Protein AF-A0A7X7DR85-F1 (afdb_monomer)

Sequence (77 aa):
MLNIEVDNRPVQAEQGDTILTALKRAGVRVPTLCHIEGLTPTGACRICVVEDEGMPGLVPSCSYPVADGMKIRSRSP

Structure (mmCIF, N/CA/C/O backbone):
data_AF-A0A7X7DR85-F1
#
_entry.id   AF-A0A7X7DR85-F1
#
loop_
_atom_site.group_PDB
_atom_site.id
_atom_site.type_symbol
_atom_site.label_atom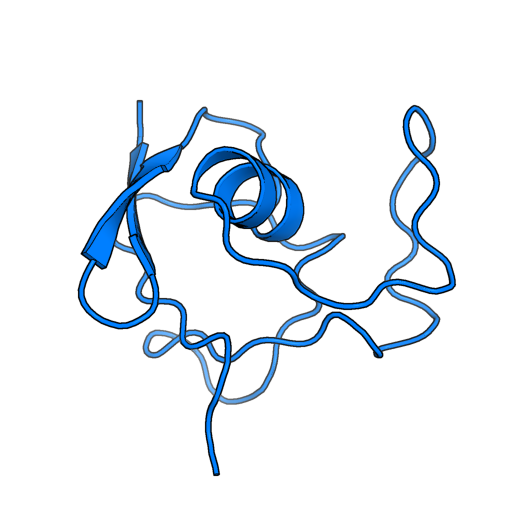_id
_atom_site.label_alt_id
_atom_site.label_comp_id
_atom_site.label_asym_id
_atom_site.label_entity_id
_atom_site.label_seq_id
_atom_site.pdbx_PDB_ins_code
_atom_site.Cartn_x
_atom_site.Cartn_y
_atom_site.Cartn_z
_atom_site.occupancy
_atom_site.B_iso_or_equiv
_atom_site.auth_seq_id
_atom_site.auth_comp_id
_atom_site.auth_asym_id
_atom_site.auth_atom_id
_atom_site.pdbx_PDB_model_num
ATOM 1 N N . MET A 1 1 ? -13.028 11.094 -2.625 1.00 82.44 1 MET A N 1
ATOM 2 C CA . MET A 1 1 ? -12.603 9.822 -3.243 1.00 82.44 1 MET A CA 1
ATOM 3 C C . MET A 1 1 ? -11.357 10.129 -4.046 1.00 82.44 1 MET A C 1
ATOM 5 O O . MET A 1 1 ? -11.336 11.166 -4.699 1.00 82.44 1 MET A O 1
ATOM 9 N N . LEU A 1 2 ? -10.323 9.313 -3.888 1.00 92.69 2 LEU A N 1
ATOM 10 C CA . LEU A 1 2 ? -9.040 9.424 -4.575 1.00 92.69 2 LEU A CA 1
ATOM 11 C C . LEU A 1 2 ? -9.027 8.403 -5.716 1.00 92.69 2 LEU A C 1
ATOM 13 O O . LEU A 1 2 ? -9.433 7.255 -5.514 1.00 92.69 2 LEU A O 1
ATOM 17 N N . ASN A 1 3 ? -8.560 8.817 -6.887 1.00 94.25 3 ASN A N 1
ATOM 18 C CA . ASN A 1 3 ? -8.412 7.959 -8.052 1.00 94.25 3 ASN A CA 1
ATOM 19 C C . ASN A 1 3 ? -6.989 7.410 -8.084 1.00 94.25 3 ASN A C 1
ATOM 21 O O . ASN A 1 3 ? -6.036 8.161 -8.288 1.00 94.25 3 ASN A O 1
ATOM 25 N N . ILE A 1 4 ? -6.849 6.099 -7.916 1.00 95.25 4 ILE A N 1
ATOM 26 C CA . ILE A 1 4 ? -5.561 5.416 -8.041 1.00 95.25 4 ILE A CA 1
ATOM 27 C C . ILE A 1 4 ? -5.632 4.321 -9.099 1.00 95.25 4 ILE A C 1
ATOM 29 O O . ILE A 1 4 ? -6.708 3.847 -9.468 1.00 95.25 4 ILE A O 1
ATOM 33 N N . GLU A 1 5 ? -4.473 3.899 -9.579 1.00 95.56 5 GLU A N 1
ATOM 34 C CA . GLU A 1 5 ? -4.328 2.780 -10.498 1.00 95.56 5 GLU A CA 1
ATOM 35 C C . GLU A 1 5 ? -3.605 1.637 -9.787 1.00 95.56 5 GLU A C 1
ATOM 37 O O . GLU A 1 5 ? -2.551 1.829 -9.191 1.00 95.56 5 GLU A O 1
ATOM 42 N N . VAL A 1 6 ? -4.173 0.437 -9.836 1.00 94.56 6 VAL A N 1
ATOM 43 C CA . VAL A 1 6 ? -3.614 -0.767 -9.219 1.00 94.56 6 VAL A CA 1
ATOM 44 C C . VAL A 1 6 ? -3.524 -1.850 -10.281 1.00 94.56 6 VAL A C 1
ATOM 46 O O . VAL A 1 6 ? -4.549 -2.315 -10.778 1.00 94.56 6 VAL A O 1
ATOM 49 N N . ASP A 1 7 ? -2.314 -2.286 -10.625 1.00 91.88 7 ASP A N 1
ATOM 50 C CA . ASP A 1 7 ? -2.081 -3.304 -11.659 1.00 91.88 7 ASP A CA 1
ATOM 51 C C . ASP A 1 7 ? -2.824 -2.993 -12.983 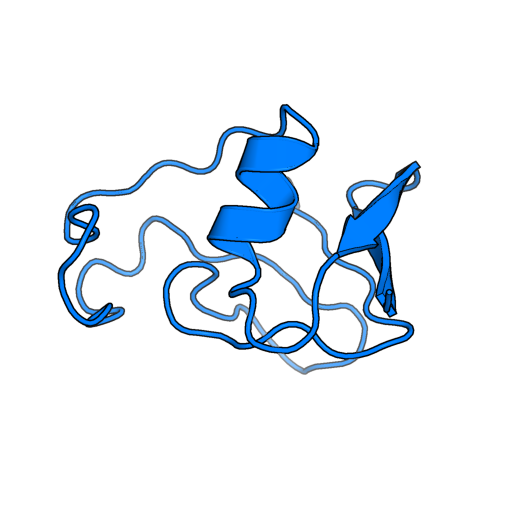1.00 9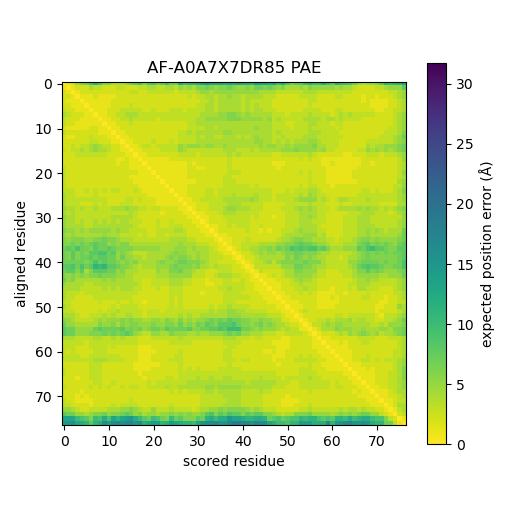1.88 7 ASP A C 1
ATOM 53 O O . ASP A 1 7 ? -3.507 -3.854 -13.544 1.00 91.88 7 ASP A O 1
ATOM 57 N N . ASN A 1 8 ? -2.722 -1.749 -13.472 1.00 90.69 8 ASN A N 1
ATOM 58 C CA . ASN A 1 8 ? -3.449 -1.213 -14.640 1.00 90.69 8 ASN A CA 1
ATOM 59 C C . ASN A 1 8 ? -4.982 -1.156 -14.502 1.00 90.69 8 ASN A C 1
ATOM 61 O O . ASN A 1 8 ? -5.690 -1.069 -15.508 1.00 90.69 8 ASN A O 1
ATOM 65 N N . ARG A 1 9 ? -5.526 -1.241 -13.284 1.00 91.75 9 ARG A N 1
ATOM 66 C CA . ARG A 1 9 ? -6.969 -1.132 -13.037 1.00 91.75 9 ARG A CA 1
ATOM 67 C C . ARG A 1 9 ? -7.279 0.119 -12.221 1.00 91.75 9 ARG A C 1
ATOM 69 O O . ARG A 1 9 ? -6.646 0.320 -11.186 1.00 91.75 9 ARG A O 1
ATOM 76 N N . PRO A 1 10 ? -8.261 0.937 -12.633 1.00 93.69 10 PRO A N 1
ATOM 77 C CA . PRO A 1 10 ? -8.689 2.075 -11.836 1.00 93.69 10 PRO A CA 1
ATOM 78 C C . PRO A 1 10 ? -9.363 1.586 -10.550 1.00 93.69 10 PRO A C 1
ATOM 80 O O . PRO A 1 10 ? -10.247 0.726 -10.582 1.00 93.69 10 PRO A O 1
ATOM 83 N N . VAL A 1 11 ? -8.944 2.141 -9.418 1.00 94.62 11 VAL A N 1
ATOM 84 C CA . VAL A 1 11 ? -9.457 1.837 -8.082 1.00 94.62 11 VAL A CA 1
ATOM 85 C C . VAL A 1 11 ? -9.797 3.144 -7.377 1.00 94.62 11 VAL A C 1
ATOM 87 O O . VAL A 1 11 ? -9.046 4.116 -7.420 1.00 94.62 11 VAL A O 1
ATOM 90 N N . GLN A 1 12 ? -10.950 3.154 -6.717 1.00 94.25 12 GLN A N 1
ATOM 91 C CA . GLN A 1 12 ? -11.368 4.251 -5.854 1.00 94.25 12 GLN A CA 1
ATOM 92 C C . GLN A 1 12 ? -10.865 3.995 -4.436 1.00 94.25 12 GLN A C 1
ATOM 94 O O . GLN A 1 12 ? -11.132 2.933 -3.869 1.00 94.25 12 GLN A O 1
ATOM 99 N N . ALA A 1 13 ? -10.174 4.974 -3.864 1.00 94.50 13 ALA A N 1
ATOM 100 C CA . ALA A 1 13 ? -9.731 4.956 -2.476 1.00 94.50 13 ALA A CA 1
ATOM 101 C C . ALA A 1 13 ? -10.351 6.111 -1.680 1.00 94.50 13 ALA A C 1
ATOM 103 O O . ALA A 1 13 ? -10.806 7.121 -2.233 1.00 94.50 13 ALA A O 1
ATOM 104 N N . GLU A 1 14 ? -10.378 5.974 -0.360 1.00 94.38 14 GLU A N 1
ATOM 105 C CA . GLU A 1 14 ? -10.830 7.032 0.538 1.00 94.38 14 GLU A CA 1
ATOM 106 C C . GLU A 1 14 ? -9.639 7.805 1.104 1.00 94.38 14 GLU A C 1
ATOM 108 O O . GLU A 1 14 ? -8.529 7.292 1.243 1.00 94.38 14 GLU A O 1
ATOM 113 N N . GLN A 1 15 ? -9.859 9.078 1.428 1.00 92.00 15 GLN A N 1
ATOM 114 C CA . GLN A 1 15 ? -8.821 9.867 2.076 1.00 92.00 15 GLN A CA 1
ATOM 115 C C . GLN A 1 15 ? -8.570 9.308 3.480 1.00 92.00 15 GLN A C 1
ATOM 117 O O . GLN A 1 15 ? -9.507 9.146 4.258 1.00 92.00 15 GLN A O 1
ATOM 122 N N . GLY A 1 16 ? -7.306 9.024 3.794 1.00 90.88 16 GLY A N 1
ATOM 123 C CA . GLY A 1 16 ? -6.916 8.360 5.041 1.00 90.88 16 GLY A CA 1
ATOM 124 C C . GLY A 1 16 ? -6.794 6.838 4.930 1.00 90.88 16 GLY A C 1
ATOM 125 O O . GLY A 1 16 ? -6.285 6.222 5.866 1.00 90.88 16 GLY A O 1
ATOM 126 N N . ASP A 1 17 ? -7.178 6.234 3.798 1.00 93.50 17 ASP A N 1
ATOM 127 C CA . ASP A 1 17 ? -6.855 4.832 3.531 1.00 93.50 17 ASP A CA 1
ATOM 128 C C . ASP A 1 17 ? -5.339 4.635 3.428 1.00 93.50 17 ASP A C 1
ATOM 130 O O . ASP A 1 17 ? -4.593 5.488 2.937 1.00 93.50 17 ASP A O 1
ATOM 134 N N . THR A 1 18 ? -4.889 3.451 3.836 1.00 95.00 18 THR A N 1
ATOM 135 C CA . THR A 1 18 ? -3.579 2.935 3.444 1.00 95.00 18 THR A CA 1
ATOM 136 C C . THR A 1 18 ? -3.689 2.208 2.111 1.00 95.00 18 THR A C 1
ATOM 138 O O . THR A 1 18 ? -4.774 1.754 1.725 1.00 95.00 18 THR A O 1
ATOM 141 N N . ILE A 1 19 ? -2.564 2.055 1.410 1.00 95.38 19 ILE A N 1
ATOM 142 C CA . ILE A 1 19 ? -2.530 1.313 0.144 1.00 95.38 19 ILE A CA 1
ATOM 143 C C . ILE A 1 19 ? -3.126 -0.087 0.342 1.00 95.38 19 ILE A C 1
ATOM 145 O O . ILE A 1 19 ? -3.964 -0.514 -0.443 1.00 95.38 19 ILE A O 1
ATOM 149 N N . LEU A 1 20 ? -2.778 -0.781 1.430 1.00 95.31 20 LEU A N 1
ATOM 150 C CA . LEU A 1 20 ? -3.307 -2.111 1.736 1.00 95.31 20 LEU A CA 1
ATOM 151 C C . LEU A 1 20 ? -4.840 -2.131 1.830 1.00 95.31 20 LEU A C 1
ATOM 153 O O . LEU A 1 20 ? -5.465 -3.048 1.296 1.00 95.31 20 LEU A O 1
ATOM 157 N N . THR A 1 21 ? -5.449 -1.142 2.489 1.00 94.06 21 THR A N 1
ATOM 158 C CA . THR A 1 21 ? -6.912 -1.053 2.618 1.00 94.06 21 THR A CA 1
ATOM 159 C C . THR A 1 21 ? -7.569 -0.849 1.255 1.00 94.06 21 THR A C 1
ATOM 161 O O . THR A 1 21 ? -8.527 -1.555 0.928 1.00 94.06 21 THR A O 1
ATOM 164 N N . ALA A 1 22 ? -7.019 0.045 0.427 1.00 94.69 22 ALA A N 1
ATOM 165 C CA . ALA A 1 22 ? -7.510 0.276 -0.930 1.00 94.69 22 ALA A CA 1
ATOM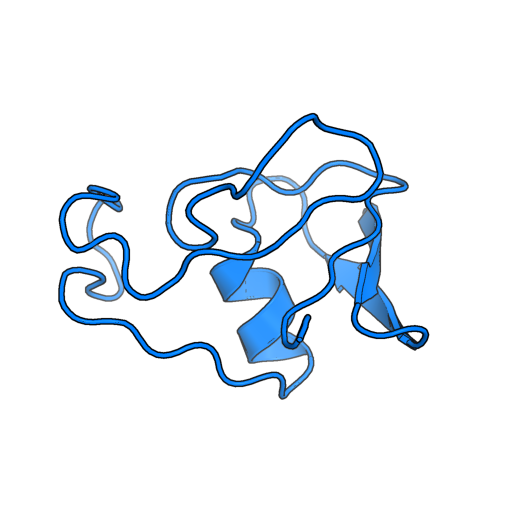 166 C C . ALA A 1 22 ? -7.376 -0.980 -1.813 1.00 94.69 22 ALA A C 1
ATOM 168 O O . ALA A 1 22 ? -8.333 -1.381 -2.477 1.00 94.69 22 ALA A O 1
ATOM 169 N N . LEU A 1 23 ? -6.229 -1.668 -1.755 1.00 94.19 23 LEU A N 1
ATOM 170 C CA . LEU A 1 23 ? -5.995 -2.928 -2.469 1.00 94.19 23 LEU A CA 1
ATOM 171 C C . LEU A 1 23 ? -6.979 -4.019 -2.036 1.00 94.19 23 LEU A C 1
ATOM 173 O O . LEU A 1 23 ? -7.579 -4.683 -2.882 1.00 94.19 23 LEU A O 1
ATOM 177 N N . LYS A 1 24 ? -7.201 -4.168 -0.726 1.00 93.12 24 LYS A N 1
ATOM 178 C CA . LYS A 1 24 ? -8.134 -5.155 -0.172 1.00 93.12 24 LYS A CA 1
ATOM 179 C C . LYS A 1 24 ? -9.567 -4.907 -0.649 1.00 93.12 24 LYS A C 1
ATOM 181 O O . LYS A 1 24 ? -10.238 -5.861 -1.042 1.00 93.12 24 LYS A O 1
ATOM 186 N N . ARG A 1 25 ? -10.016 -3.646 -0.670 1.00 91.44 25 ARG A N 1
ATOM 187 C CA . ARG A 1 25 ? -11.329 -3.243 -1.214 1.00 91.44 25 ARG A CA 1
ATOM 188 C C . ARG A 1 25 ? -11.442 -3.524 -2.716 1.00 91.44 25 ARG A C 1
ATOM 190 O O . ARG A 1 25 ? -12.494 -3.956 -3.173 1.00 91.44 25 ARG A O 1
ATOM 197 N N . ALA A 1 26 ? -10.350 -3.367 -3.463 1.00 91.44 26 ALA A N 1
ATOM 198 C CA . ALA A 1 26 ? -10.268 -3.694 -4.888 1.00 91.44 26 ALA A CA 1
ATOM 199 C C . ALA A 1 26 ? -10.132 -5.203 -5.192 1.00 91.44 26 ALA A C 1
ATOM 201 O O . ALA A 1 26 ? -9.980 -5.591 -6.353 1.00 91.44 26 ALA A O 1
ATOM 202 N N . GLY A 1 27 ? -10.143 -6.069 -4.171 1.00 91.62 27 GLY A N 1
ATOM 203 C CA . GLY A 1 27 ? -9.957 -7.513 -4.330 1.00 91.62 27 GLY A CA 1
ATOM 204 C C . GLY A 1 27 ? -8.514 -7.932 -4.644 1.00 91.62 27 GLY A C 1
ATOM 205 O O . GLY A 1 27 ? -8.273 -9.080 -5.020 1.00 91.62 27 GLY A O 1
ATOM 206 N N . VAL A 1 28 ? -7.543 -7.029 -4.489 1.00 92.31 28 VAL A N 1
ATOM 207 C CA . VAL A 1 28 ? -6.113 -7.322 -4.622 1.00 92.31 28 VAL A CA 1
ATOM 208 C C . VAL A 1 28 ? -5.568 -7.755 -3.269 1.00 92.31 28 VAL A C 1
ATOM 210 O O . VAL A 1 28 ? -5.565 -7.004 -2.295 1.00 92.31 28 VAL A O 1
ATOM 213 N N . ARG A 1 29 ? -5.108 -9.005 -3.197 1.00 90.12 29 ARG A N 1
ATOM 214 C CA . ARG A 1 29 ? -4.596 -9.588 -1.958 1.00 90.12 29 ARG A CA 1
ATOM 215 C C . ARG A 1 29 ? -3.086 -9.414 -1.870 1.00 90.12 29 ARG A C 1
ATOM 217 O O . ARG A 1 29 ? -2.355 -10.025 -2.643 1.00 90.12 29 ARG A O 1
ATOM 224 N N . VAL A 1 30 ? -2.647 -8.645 -0.880 1.00 92.44 30 VAL A N 1
ATOM 225 C CA . VAL A 1 30 ? -1.240 -8.516 -0.488 1.00 92.44 30 VAL A CA 1
ATOM 226 C C . VAL A 1 30 ? -1.043 -9.249 0.842 1.00 92.44 30 VAL A C 1
ATOM 228 O O . VAL A 1 30 ? -1.847 -9.056 1.759 1.00 92.44 30 VAL A O 1
ATOM 231 N N . PRO A 1 31 ? -0.035 -10.129 0.965 1.00 92.69 31 PRO A N 1
ATOM 232 C CA . PRO A 1 31 ? 0.203 -10.850 2.204 1.00 92.69 31 PRO A CA 1
ATOM 233 C C . PRO A 1 31 ? 0.635 -9.894 3.321 1.00 92.69 31 PRO A C 1
ATOM 235 O O . PRO A 1 31 ? 1.347 -8.913 3.109 1.00 92.69 31 PRO A O 1
ATOM 238 N N . THR A 1 32 ? 0.215 -10.200 4.543 1.00 93.50 32 THR A N 1
ATOM 239 C CA . THR A 1 32 ? 0.562 -9.431 5.737 1.00 93.50 32 THR A CA 1
ATOM 240 C C . THR A 1 32 ? 0.845 -10.370 6.893 1.00 93.50 32 THR A C 1
ATOM 242 O O . THR A 1 32 ? 0.103 -11.329 7.090 1.00 93.50 32 THR A O 1
ATOM 245 N N . LEU A 1 33 ? 1.870 -10.060 7.686 1.00 93.94 33 LEU A N 1
ATOM 246 C CA . LEU A 1 33 ? 2.186 -10.811 8.905 1.00 93.94 33 LEU A CA 1
ATOM 247 C C . LEU A 1 33 ? 1.984 -9.970 10.168 1.00 93.94 33 LEU A C 1
ATOM 249 O O . LEU A 1 33 ? 1.382 -10.436 11.123 1.00 93.94 33 LEU A O 1
ATOM 253 N N . CYS A 1 34 ? 2.468 -8.723 10.169 1.00 92.81 34 CYS A N 1
ATOM 254 C CA . CYS A 1 34 ? 2.380 -7.831 11.331 1.00 92.81 34 CYS A CA 1
ATOM 255 C C . CYS A 1 34 ? 1.205 -6.842 11.276 1.00 92.81 34 CYS A C 1
ATOM 257 O O . CYS A 1 34 ? 1.088 -5.996 12.159 1.00 92.81 34 CYS A O 1
ATOM 259 N N . HIS A 1 35 ? 0.379 -6.887 10.225 1.00 93.44 35 HIS A N 1
ATOM 260 C CA . HIS A 1 35 ? -0.805 -6.038 10.123 1.00 93.44 35 HIS A CA 1
ATOM 261 C C . HIS A 1 35 ? -1.983 -6.723 10.817 1.00 93.44 35 HIS A C 1
ATOM 263 O O . HIS A 1 35 ? -2.318 -7.859 10.484 1.00 93.44 35 HIS A O 1
ATOM 269 N N . ILE A 1 36 ? -2.596 -6.019 11.765 1.00 91.12 36 ILE A N 1
ATOM 270 C CA . ILE A 1 36 ? -3.756 -6.471 12.531 1.00 91.12 36 ILE A CA 1
ATOM 271 C C . ILE A 1 36 ? -4.828 -5.392 12.395 1.00 91.12 36 ILE A C 1
ATOM 273 O O . ILE A 1 36 ? -4.553 -4.213 12.623 1.00 91.12 36 ILE A O 1
ATOM 277 N N . GLU A 1 37 ? -6.037 -5.787 12.005 1.00 85.62 37 GLU A N 1
ATOM 278 C CA . GLU A 1 37 ? -7.152 -4.856 11.822 1.00 85.62 37 GLU A CA 1
ATOM 279 C C . GLU A 1 37 ? -7.502 -4.144 13.135 1.00 85.62 37 GLU A C 1
ATOM 281 O O . GLU A 1 37 ? -7.547 -4.758 14.199 1.00 85.62 37 GLU A O 1
ATOM 286 N N . GLY A 1 38 ? -7.736 -2.832 13.059 1.00 84.75 38 GLY A N 1
ATOM 287 C CA . GLY A 1 38 ? -8.031 -1.996 14.226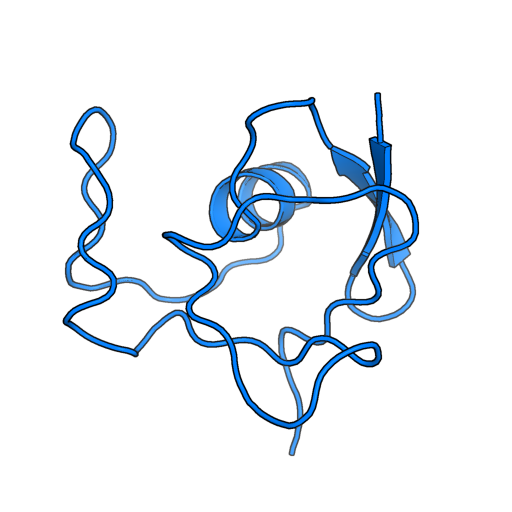 1.00 84.75 38 GLY A CA 1
ATOM 288 C C . GLY A 1 38 ? -6.806 -1.559 15.039 1.00 84.75 38 GLY A C 1
ATOM 289 O O . GLY A 1 38 ? -6.961 -0.756 15.956 1.00 84.75 38 GLY A O 1
ATOM 290 N N . LEU A 1 39 ? -5.598 -2.025 14.701 1.00 89.06 39 LEU A N 1
ATOM 291 C CA . LEU A 1 39 ? -4.348 -1.559 15.306 1.00 89.06 39 LEU A CA 1
ATOM 292 C C . LEU A 1 39 ? -3.532 -0.706 14.333 1.00 89.06 39 LEU A C 1
ATOM 294 O O . LEU A 1 39 ? -3.622 -0.844 13.112 1.00 89.06 39 LEU A O 1
ATOM 298 N N . THR A 1 40 ? -2.692 0.165 14.892 1.00 86.06 40 THR A N 1
ATOM 299 C CA . THR A 1 40 ? -1.789 1.004 14.103 1.00 86.06 40 THR A CA 1
ATOM 300 C C . THR A 1 40 ? -0.804 0.131 13.316 1.00 86.06 40 THR A C 1
ATOM 302 O O . THR A 1 40 ? -0.100 -0.690 13.914 1.00 86.06 40 THR A O 1
ATOM 305 N N . PRO A 1 41 ? -0.705 0.295 11.985 1.00 87.81 41 PRO A N 1
ATOM 306 C CA . PRO A 1 41 ? 0.225 -0.475 11.173 1.00 87.81 41 PRO A CA 1
ATOM 307 C C . PRO A 1 41 ? 1.681 -0.167 11.533 1.00 87.81 41 PRO A C 1
ATOM 309 O O . PRO A 1 41 ? 2.088 0.989 11.572 1.00 87.81 41 PRO A O 1
ATOM 312 N N . THR A 1 42 ? 2.488 -1.207 11.738 1.00 88.50 42 THR A N 1
ATOM 313 C CA . THR A 1 42 ? 3.907 -1.051 12.108 1.00 88.50 42 THR A CA 1
ATOM 314 C C . THR A 1 42 ? 4.855 -1.062 10.911 1.00 88.50 42 THR A C 1
ATOM 316 O O . THR A 1 42 ? 5.974 -0.572 11.011 1.00 88.50 42 THR A O 1
ATOM 319 N N . GLY A 1 43 ? 4.459 -1.678 9.791 1.00 90.25 43 GLY A N 1
ATOM 320 C CA . GLY A 1 43 ? 5.341 -1.878 8.634 1.00 90.25 43 GLY A CA 1
ATOM 321 C C . GLY A 1 43 ? 6.553 -2.786 8.903 1.00 90.25 43 GLY A C 1
ATOM 322 O O . GLY A 1 43 ? 7.424 -2.905 8.044 1.00 90.25 43 GLY A O 1
ATOM 323 N N . ALA A 1 44 ? 6.619 -3.448 10.064 1.00 92.25 44 ALA A N 1
ATOM 324 C CA . ALA A 1 44 ? 7.820 -4.140 10.533 1.00 92.25 44 ALA A CA 1
ATOM 325 C C . ALA A 1 44 ? 8.159 -5.402 9.723 1.00 92.25 44 ALA A C 1
ATOM 327 O O . ALA A 1 44 ? 9.323 -5.646 9.424 1.00 92.25 44 ALA A O 1
ATOM 328 N N . CYS A 1 45 ? 7.155 -6.197 9.331 1.00 93.94 45 CYS A N 1
ATOM 329 C CA . CYS A 1 45 ? 7.402 -7.467 8.637 1.00 93.94 45 CYS A CA 1
ATOM 330 C C . CYS A 1 45 ? 7.869 -7.311 7.186 1.00 93.94 45 CYS A C 1
ATOM 332 O O . CYS A 1 45 ? 8.369 -8.273 6.619 1.00 93.94 45 CYS A O 1
ATOM 334 N N . ARG A 1 46 ? 7.647 -6.141 6.564 1.00 93.19 46 ARG A N 1
ATOM 335 C CA . ARG A 1 46 ? 7.966 -5.854 5.151 1.00 93.19 46 ARG A CA 1
ATOM 336 C C . ARG A 1 46 ? 7.431 -6.863 4.115 1.00 93.19 46 ARG A C 1
ATOM 338 O O . ARG A 1 46 ? 7.821 -6.800 2.962 1.00 93.19 46 ARG A O 1
ATOM 345 N N . ILE A 1 47 ? 6.482 -7.726 4.479 1.00 94.25 47 ILE A N 1
ATOM 346 C CA . ILE A 1 47 ? 5.856 -8.690 3.553 1.00 94.25 47 ILE A CA 1
ATOM 347 C C . ILE A 1 47 ? 4.850 -8.007 2.616 1.00 94.25 47 ILE A C 1
ATOM 349 O O . ILE A 1 47 ? 4.652 -8.440 1.489 1.00 94.25 47 ILE A O 1
ATOM 353 N N . CYS A 1 48 ? 4.235 -6.914 3.065 1.00 94.50 48 CYS A N 1
ATOM 354 C CA . CYS A 1 48 ? 3.199 -6.206 2.315 1.00 94.50 48 CYS A CA 1
ATOM 355 C C . CYS A 1 48 ? 3.739 -5.130 1.362 1.00 94.50 48 CYS A C 1
ATOM 357 O O . CYS A 1 48 ? 3.029 -4.176 1.042 1.00 94.50 48 CYS A O 1
ATOM 359 N N . VAL A 1 49 ? 5.013 -5.205 0.990 1.00 95.19 49 VAL A N 1
ATOM 360 C CA . VAL A 1 49 ? 5.625 -4.174 0.156 1.00 95.19 49 VAL A CA 1
ATOM 361 C C . VAL A 1 49 ? 5.062 -4.209 -1.263 1.00 95.19 49 VAL A C 1
ATOM 363 O O . VAL A 1 49 ? 4.779 -5.278 -1.798 1.00 95.19 49 VAL A O 1
ATOM 366 N N . VAL A 1 50 ? 4.872 -3.030 -1.841 1.00 95.25 50 VAL A N 1
ATOM 367 C CA . VAL A 1 50 ? 4.394 -2.822 -3.210 1.00 95.25 50 VAL A CA 1
ATOM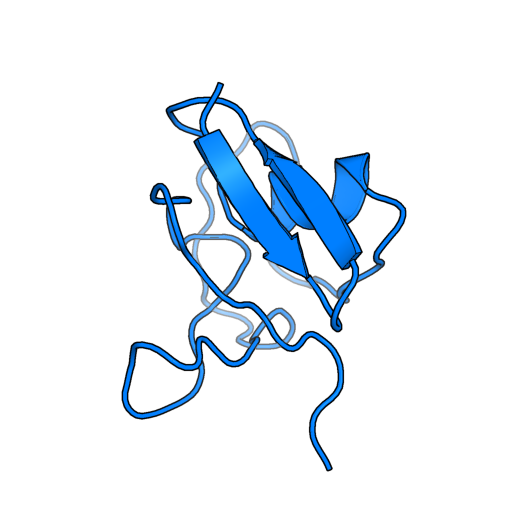 368 C C . VAL A 1 50 ? 5.222 -1.725 -3.860 1.00 95.25 50 VAL A C 1
ATOM 370 O O . VAL A 1 50 ? 5.863 -0.931 -3.169 1.00 95.25 50 VAL A O 1
ATOM 373 N N . GLU A 1 51 ? 5.216 -1.688 -5.180 1.00 94.88 51 GLU A N 1
ATOM 374 C CA . GLU A 1 51 ? 5.892 -0.649 -5.947 1.00 94.88 51 GLU A CA 1
ATOM 375 C C . GLU A 1 51 ? 4.907 0.479 -6.268 1.00 94.88 51 GLU A C 1
ATOM 377 O O . GLU A 1 51 ? 3.763 0.224 -6.650 1.00 94.88 51 GLU A O 1
ATOM 382 N N . ASP A 1 52 ? 5.358 1.716 -6.083 1.00 93.94 52 ASP A N 1
ATOM 383 C CA . ASP A 1 52 ? 4.677 2.931 -6.528 1.00 93.94 52 ASP A CA 1
ATOM 384 C C . ASP A 1 52 ? 5.511 3.528 -7.664 1.00 93.94 52 ASP A C 1
ATOM 386 O O . ASP A 1 52 ? 6.662 3.898 -7.439 1.00 93.94 52 ASP A O 1
ATOM 390 N N . GLU A 1 53 ? 4.956 3.629 -8.876 1.00 91.19 53 GLU A N 1
ATOM 391 C CA . GLU A 1 53 ? 5.691 4.154 -10.043 1.00 91.19 53 GLU A CA 1
ATOM 392 C C . GLU A 1 53 ? 6.167 5.604 -9.834 1.00 91.19 53 GLU A C 1
ATOM 394 O O . GLU A 1 53 ? 7.098 6.059 -10.501 1.00 91.19 53 GLU A O 1
ATOM 399 N N . GLY A 1 54 ? 5.543 6.342 -8.909 1.00 87.50 54 GLY A N 1
ATOM 400 C CA . GLY A 1 54 ? 5.945 7.699 -8.547 1.00 87.50 54 GLY A CA 1
ATOM 401 C C . GLY A 1 54 ? 7.136 7.777 -7.588 1.00 87.50 54 GLY A C 1
ATOM 402 O O . GLY A 1 54 ? 7.634 8.880 -7.349 1.00 87.50 54 GLY A O 1
ATOM 403 N N . MET A 1 55 ? 7.598 6.654 -7.023 1.00 87.94 55 MET A N 1
ATOM 404 C CA . MET A 1 55 ? 8.651 6.636 -6.005 1.00 87.94 55 MET A CA 1
ATOM 405 C C . MET A 1 55 ? 9.794 5.673 -6.321 1.00 87.94 55 MET A C 1
ATOM 407 O O . MET A 1 55 ? 9.588 4.584 -6.850 1.00 87.94 55 MET A O 1
ATOM 411 N N . PRO A 1 56 ? 11.032 6.026 -5.932 1.00 86.31 56 PRO A N 1
ATOM 412 C CA . PRO A 1 56 ? 12.137 5.091 -6.002 1.00 86.31 56 PRO A CA 1
ATOM 413 C C . PRO A 1 56 ? 11.990 4.016 -4.913 1.00 86.31 56 PRO A C 1
ATOM 415 O O . PRO A 1 56 ? 12.222 4.271 -3.730 1.00 86.31 56 PRO A O 1
ATOM 418 N N . GLY A 1 57 ? 11.659 2.793 -5.327 1.00 88.00 57 GLY A N 1
ATOM 419 C CA . GLY A 1 57 ? 11.695 1.595 -4.486 1.00 88.00 57 GLY A CA 1
ATOM 420 C C . GLY A 1 57 ? 10.338 1.134 -3.949 1.00 88.00 57 GLY A C 1
ATOM 421 O O . GLY A 1 57 ? 9.281 1.626 -4.327 1.00 88.00 57 GLY A O 1
ATOM 422 N N . LEU A 1 58 ? 10.384 0.132 -3.065 1.00 93.12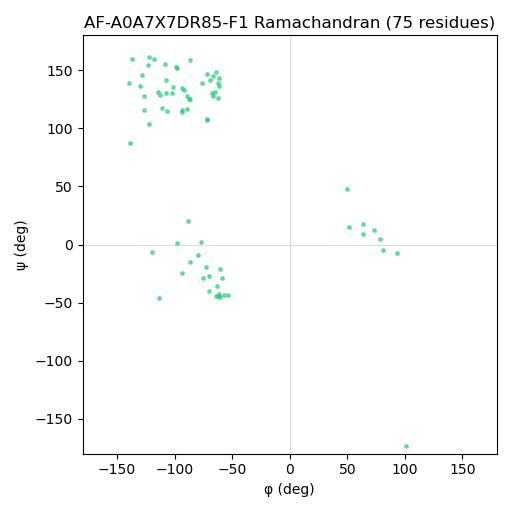 58 LEU A N 1
ATOM 423 C CA . LEU A 1 58 ? 9.189 -0.523 -2.536 1.00 93.12 58 LEU A CA 1
ATOM 424 C C . LEU A 1 58 ? 8.706 0.125 -1.236 1.00 93.12 58 LEU A C 1
ATOM 426 O O . LEU A 1 58 ? 9.472 0.300 -0.280 1.00 93.12 58 LEU A O 1
ATOM 430 N N . VAL A 1 59 ? 7.403 0.385 -1.163 1.00 94.44 59 VAL A N 1
ATOM 431 C CA . VAL A 1 59 ? 6.741 0.975 0.002 1.00 94.44 59 VAL A CA 1
ATOM 432 C C . VAL A 1 59 ? 5.894 -0.065 0.743 1.00 94.44 59 VAL A C 1
ATOM 434 O O . VAL A 1 59 ? 5.269 -0.923 0.121 1.00 94.44 59 VAL A O 1
ATOM 437 N N . PRO A 1 60 ? 5.849 -0.041 2.087 1.00 95.31 60 PRO A N 1
ATOM 438 C CA . PRO A 1 60 ? 5.005 -0.953 2.856 1.00 95.31 60 PRO A CA 1
ATOM 439 C C . PRO A 1 60 ? 3.526 -0.569 2.712 1.00 95.31 60 PRO A C 1
ATOM 441 O O . PRO A 1 60 ? 3.072 0.395 3.330 1.00 95.31 60 PRO A O 1
ATOM 444 N N . SER A 1 61 ? 2.744 -1.349 1.959 1.00 96.00 61 SER A N 1
ATOM 445 C CA . SER A 1 61 ? 1.340 -1.002 1.686 1.00 96.00 61 SER A CA 1
ATOM 446 C C . SER A 1 61 ? 0.488 -0.849 2.951 1.00 96.00 61 SER A C 1
ATOM 448 O O . SER A 1 61 ? -0.460 -0.070 2.960 1.00 96.00 61 SER A O 1
ATOM 450 N N . CYS A 1 62 ? 0.822 -1.555 4.039 1.00 94.75 62 CYS A N 1
ATOM 451 C CA . CYS A 1 62 ? 0.035 -1.523 5.270 1.00 94.75 62 CYS A CA 1
ATOM 452 C C . CYS A 1 62 ? 0.105 -0.196 6.028 1.00 94.75 62 CYS A C 1
ATOM 454 O O . CYS A 1 62 ? -0.814 0.089 6.784 1.00 94.75 62 CYS A O 1
ATOM 456 N N . SER A 1 63 ? 1.188 0.571 5.887 1.00 94.00 63 SER A N 1
ATOM 457 C CA . SER A 1 63 ? 1.427 1.812 6.643 1.00 94.00 63 SER A CA 1
ATOM 458 C C . SER A 1 63 ? 1.562 3.041 5.750 1.00 94.00 63 SER A C 1
ATOM 460 O O . SER A 1 63 ? 1.672 4.150 6.264 1.00 94.00 63 SER A O 1
ATOM 462 N N . TYR A 1 64 ? 1.589 2.856 4.431 1.00 94.75 64 TYR A N 1
ATOM 463 C CA . TYR A 1 64 ? 1.708 3.951 3.483 1.00 94.75 64 TYR A CA 1
ATOM 464 C C . TYR A 1 64 ? 0.320 4.510 3.129 1.00 94.75 64 TYR A C 1
ATOM 466 O O . TYR A 1 64 ? -0.544 3.725 2.722 1.00 94.75 64 TYR A O 1
ATOM 474 N N . PRO A 1 65 ? 0.076 5.823 3.296 1.00 94.56 65 PRO A N 1
ATOM 475 C CA . PRO A 1 65 ? -1.205 6.436 2.966 1.00 94.56 65 PRO A CA 1
ATOM 476 C C . PRO A 1 65 ? -1.406 6.521 1.451 1.00 94.56 65 PRO A C 1
ATOM 478 O O . PRO A 1 65 ? -0.454 6.727 0.698 1.00 94.56 65 PRO A O 1
ATOM 481 N N . VAL A 1 66 ? -2.655 6.397 1.009 1.00 95.25 66 VAL A N 1
ATOM 482 C CA . VAL A 1 66 ? -3.020 6.595 -0.396 1.00 95.25 66 VAL A CA 1
ATOM 483 C C . VAL A 1 66 ? -3.043 8.085 -0.733 1.00 95.25 66 VAL A C 1
ATOM 485 O O . VAL A 1 66 ? -3.557 8.900 0.035 1.00 95.25 66 VAL A O 1
ATOM 488 N N . ALA A 1 67 ? -2.532 8.427 -1.911 1.00 94.12 67 ALA A N 1
ATOM 489 C CA . ALA A 1 67 ? -2.638 9.747 -2.515 1.00 94.12 67 ALA A CA 1
ATOM 490 C C . ALA A 1 67 ? -3.297 9.655 -3.898 1.00 94.12 67 ALA A C 1
ATOM 492 O O . ALA A 1 67 ? -3.248 8.616 -4.558 1.00 94.12 67 ALA A O 1
ATOM 493 N N . ASP A 1 68 ? -3.922 10.750 -4.328 1.00 94.25 68 ASP A N 1
ATOM 494 C CA . ASP A 1 68 ? -4.545 10.836 -5.650 1.00 94.25 68 ASP A CA 1
ATOM 495 C C . ASP A 1 68 ? -3.500 10.673 -6.764 1.00 94.25 68 ASP A C 1
ATOM 497 O O . ASP A 1 68 ? -2.394 11.207 -6.667 1.00 94.25 68 ASP A O 1
ATOM 501 N N . GLY A 1 69 ? -3.846 9.928 -7.814 1.00 92.94 69 GLY A N 1
ATOM 502 C CA . GLY A 1 69 ? -2.972 9.693 -8.964 1.00 92.94 69 GLY A CA 1
ATOM 503 C C . GLY A 1 69 ? -1.864 8.654 -8.754 1.00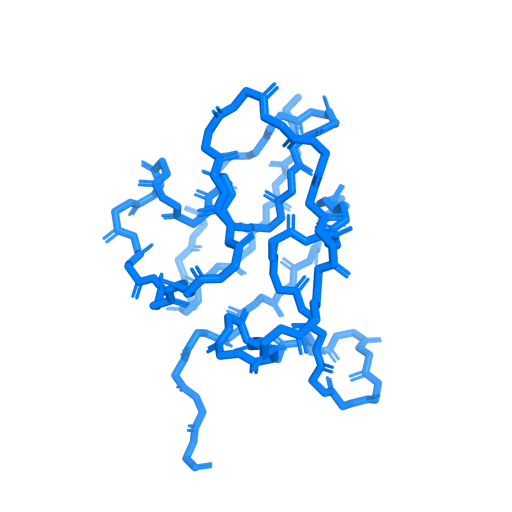 92.94 69 GLY A C 1
ATOM 504 O O . GLY A 1 69 ? -1.053 8.463 -9.660 1.00 92.94 69 GLY A O 1
ATOM 505 N N . MET A 1 70 ? -1.818 7.968 -7.606 1.00 94.69 70 MET A N 1
ATOM 506 C CA . MET A 1 70 ? -0.861 6.879 -7.373 1.00 94.69 70 MET A CA 1
ATOM 507 C C . MET A 1 70 ? -1.045 5.722 -8.355 1.00 94.69 70 MET A C 1
ATOM 509 O O . MET A 1 70 ? -2.172 5.340 -8.683 1.00 94.69 70 MET A O 1
ATOM 513 N N . LYS A 1 71 ? 0.078 5.117 -8.752 1.00 95.06 71 LYS A N 1
ATOM 514 C CA . LYS A 1 71 ? 0.121 3.934 -9.615 1.00 95.06 71 LYS A CA 1
ATOM 515 C C . LYS A 1 71 ? 0.867 2.813 -8.915 1.00 95.06 71 LYS A C 1
ATOM 517 O O . LYS A 1 71 ? 2.091 2.819 -8.830 1.00 95.06 71 LYS A O 1
ATOM 522 N N . ILE A 1 72 ? 0.108 1.854 -8.407 1.00 95.06 72 ILE A N 1
ATOM 523 C CA . ILE A 1 72 ? 0.604 0.773 -7.569 1.00 95.06 72 ILE A CA 1
ATOM 524 C C . ILE A 1 72 ? 0.726 -0.517 -8.381 1.00 95.06 72 ILE A C 1
ATOM 526 O O . ILE A 1 72 ? -0.227 -0.962 -9.030 1.00 95.06 72 ILE A O 1
ATOM 530 N N . ARG A 1 73 ? 1.885 -1.168 -8.282 1.00 93.69 73 ARG A N 1
ATOM 531 C CA . ARG A 1 73 ? 2.120 -2.532 -8.768 1.00 93.69 73 ARG A CA 1
ATOM 532 C C . ARG A 1 73 ? 2.208 -3.468 -7.571 1.00 93.69 73 ARG A C 1
ATOM 534 O O . ARG A 1 73 ? 3.116 -3.371 -6.747 1.00 93.69 73 ARG A O 1
ATOM 541 N N . SER A 1 74 ? 1.244 -4.381 -7.464 1.00 90.62 74 SER A N 1
ATOM 542 C CA . SER A 1 74 ? 1.228 -5.395 -6.399 1.00 90.62 74 SER A CA 1
ATOM 543 C C . SER A 1 74 ? 2.031 -6.648 -6.763 1.00 90.62 74 SER A C 1
ATOM 545 O O . SER A 1 74 ? 2.335 -7.470 -5.899 1.00 90.62 74 SER A O 1
ATOM 547 N N . ARG A 1 75 ? 2.356 -6.801 -8.052 1.00 83.94 75 ARG A N 1
ATOM 548 C CA . ARG A 1 75 ? 3.116 -7.916 -8.623 1.00 83.94 75 ARG A CA 1
ATOM 549 C C . ARG A 1 75 ? 4.099 -7.377 -9.660 1.00 83.94 75 ARG A C 1
ATOM 551 O O . ARG A 1 75 ? 3.761 -7.309 -10.842 1.00 83.94 75 ARG A O 1
ATOM 558 N N . SER A 1 76 ? 5.286 -6.983 -9.221 1.00 71.88 76 SER A N 1
ATOM 559 C CA . SER A 1 76 ? 6.431 -6.758 -10.108 1.00 71.88 76 SER A CA 1
ATOM 560 C C . SER A 1 76 ? 7.369 -7.982 -10.111 1.00 71.88 76 SER A C 1
ATOM 562 O O . SER A 1 76 ? 7.313 -8.767 -9.159 1.00 71.88 76 SER A O 1
ATOM 564 N N . PRO A 1 77 ? 8.121 -8.225 -11.207 1.00 59.75 77 PRO A N 1
ATOM 565 C CA . PRO A 1 77 ? 9.035 -9.366 -11.346 1.00 59.75 77 PRO A CA 1
ATOM 566 C C . PRO A 1 77 ? 10.153 -9.424 -10.300 1.00 59.75 77 PRO A C 1
ATOM 568 O O . PRO A 1 77 ? 10.589 -8.349 -9.834 1.00 59.75 77 PRO A O 1
#

Mean predicted aligned error: 3.29 Å

pLDDT: mean 91.74, std 5.28, range [59.75, 96.0]

Foldseek 3Di:
DAWEAEPNRTWDDDFVDFQCRRCVVVVNDQDDDQDDPPDQDDCPVVSRWWDWPVDDDTDRRRHHGDDHYTYIYSDDD

Nearest PDB structures (foldseek):
  6yj4-assembly1_G  TM=9.669E-01  e=3.404E-08  Yarrowia lipolytica
  8oh5-assembly1_C  TM=9.595E-01  e=6.627E-08  Sporomusa ovata DSM 2662
  7q5y-assembly3_M  TM=9.645E-01  e=6.200E-08  Aquifex aeolicus VF5
  7zmg-assembly1_A  TM=9.714E-01  e=2.684E-07  Thermochaetoides thermophila DSM 1495
  7ard-assembly1_G  TM=9.727E-01  e=3.278E-07  Polytomella sp. Pringsheim 198.80

Solvent-accessible surface area (backbone atoms only — not comparable to full-atom values): 4591 Å² total; per-residue (Å²): 119,30,55,28,31,47,72,92,35,84,42,78,30,54,87,83,30,25,39,40,56,38,33,48,74,71,71,45,86,70,58,69,80,66,67,52,93,96,52,85,53,70,56,77,67,60,62,33,47,27,38,36,81,88,49,98,60,73,42,40,21,62,57,36,70,55,57,69,71,41,41,36,35,82,79,74,136

Radius of gyration: 11.27 Å; Cα contacts (8 Å, |Δi|>4): 152; chains: 1; bounding box: 25×22×30 Å

Secondary structure (DSSP, 8-st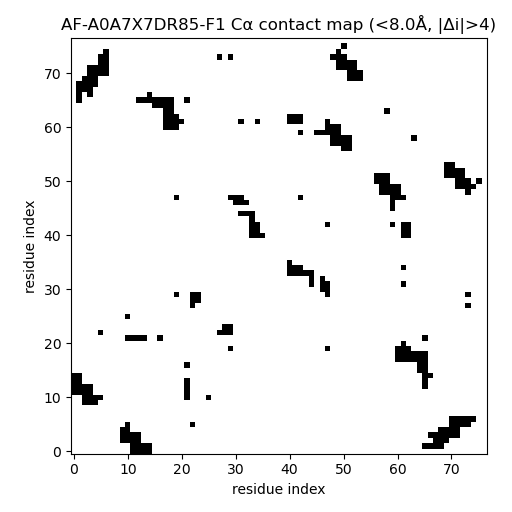ate):
-EEEEETTEEEEE-TT-BHHHHHHHTT-----SS--TTS----TT-TTEEEETTSSSEEETTTSBP-TT-EEES---